Protein AF-A0A524PL23-F1 (afdb_monomer_lite)

Foldseek 3Di:
DVPPCADPVPRDNQKDWDFDWDFDQDCDPVRDTDRDIFGWTKMARPPPGDIDIDGDDPVVVVVVVVVVVD

Sequence (70 aa):
MKSSRQCPKCSSSQVVQLGGVTFNSKVYPSGFEDTSYSLVARYACTDCGYVEEYLEDPKELAHLKKTLER

Structure (mmCIF, N/CA/C/O backbone):
data_AF-A0A524PL23-F1
#
_entry.id   AF-A0A524PL23-F1
#
loop_
_atom_site.group_PDB
_atom_site.id
_atom_site.type_symbol
_atom_site.label_atom_id
_atom_site.label_alt_id
_atom_site.label_comp_id
_atom_site.label_asym_id
_atom_site.label_entity_id
_atom_site.label_seq_id
_atom_site.pdbx_PDB_ins_code
_atom_site.Cartn_x
_atom_site.Cartn_y
_atom_site.Cartn_z
_atom_site.occupancy
_atom_site.B_iso_or_equiv
_atom_site.auth_seq_id
_atom_site.auth_comp_id
_atom_site.auth_asym_id
_atom_site.auth_atom_id
_atom_site.pdbx_PDB_model_num
ATOM 1 N N . MET A 1 1 ? -1.099 2.344 6.782 1.00 90.31 1 MET A N 1
ATOM 2 C CA . MET A 1 1 ? -1.653 0.977 6.916 1.00 90.31 1 MET A CA 1
ATOM 3 C C . MET A 1 1 ? -0.612 -0.107 6.672 1.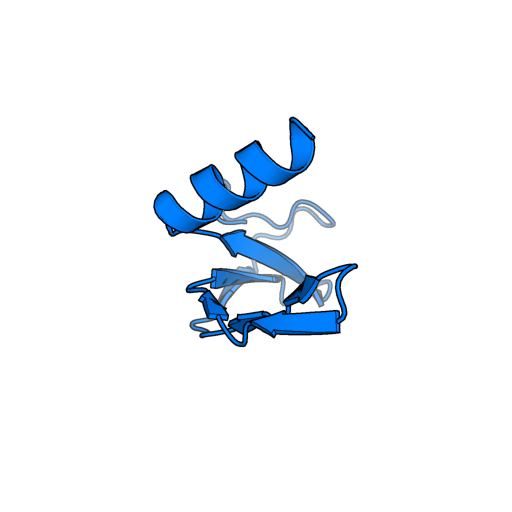00 90.31 1 MET A C 1
ATOM 5 O O . MET A 1 1 ? -0.545 -1.012 7.495 1.00 90.31 1 MET A O 1
ATOM 9 N N . LYS A 1 2 ? 0.240 -0.013 5.637 1.00 87.81 2 LYS A N 1
ATOM 10 C CA . LYS A 1 2 ? 1.283 -1.027 5.354 1.00 87.81 2 LYS A CA 1
ATOM 11 C C . LYS A 1 2 ? 2.204 -1.328 6.547 1.00 87.81 2 LYS A C 1
ATOM 13 O O . LYS A 1 2 ? 2.391 -2.487 6.896 1.00 87.81 2 LYS A O 1
ATOM 18 N N . SER A 1 3 ? 2.748 -0.293 7.190 1.00 88.19 3 SER A N 1
ATOM 19 C CA . SER A 1 3 ? 3.729 -0.455 8.278 1.00 88.19 3 SER A CA 1
ATOM 20 C C . SER A 1 3 ? 3.080 -0.566 9.661 1.00 88.19 3 SER A C 1
ATOM 22 O O . SER A 1 3 ? 3.435 -1.430 10.453 1.00 88.19 3 SER A O 1
ATOM 24 N N . SER A 1 4 ? 2.117 0.311 9.957 1.00 91.94 4 SER A N 1
ATOM 25 C CA . SER A 1 4 ? 1.503 0.438 11.286 1.00 91.94 4 SER A CA 1
ATOM 26 C C . SER A 1 4 ? 0.324 -0.505 11.532 1.00 91.94 4 SER A C 1
ATOM 28 O O . SER A 1 4 ? -0.123 -0.620 12.671 1.00 91.94 4 SER A O 1
ATOM 30 N N . ARG A 1 5 ? -0.231 -1.121 10.475 1.00 91.62 5 ARG A N 1
ATOM 31 C CA . ARG A 1 5 ? -1.518 -1.847 10.495 1.00 91.62 5 ARG A CA 1
ATOM 32 C C . ARG A 1 5 ? -2.678 -1.049 11.106 1.00 91.62 5 ARG A C 1
ATOM 34 O O . ARG A 1 5 ? -3.645 -1.620 11.594 1.00 91.62 5 ARG A O 1
ATOM 41 N N . GLN A 1 6 ? -2.582 0.277 11.058 1.00 96.38 6 GLN A N 1
ATOM 42 C CA . GLN A 1 6 ? -3.615 1.200 11.512 1.00 96.38 6 GLN A CA 1
ATOM 43 C C . GLN A 1 6 ? -3.924 2.208 10.410 1.00 96.38 6 GLN A C 1
ATOM 45 O O . GLN A 1 6 ? -3.040 2.604 9.635 1.00 96.38 6 GLN A O 1
ATOM 50 N N . CYS A 1 7 ? -5.189 2.604 10.335 1.00 96.25 7 CYS A N 1
ATOM 51 C CA . CYS A 1 7 ? -5.656 3.658 9.453 1.00 96.25 7 CYS A CA 1
ATOM 52 C C . CYS A 1 7 ? -5.124 5.015 9.943 1.00 96.25 7 CYS A C 1
ATOM 54 O O . CYS A 1 7 ? -5.431 5.397 11.068 1.00 96.25 7 CYS A O 1
ATOM 56 N N . PRO A 1 8 ? -4.383 5.792 9.133 1.00 95.38 8 PRO A N 1
ATOM 57 C CA . PRO A 1 8 ? -3.873 7.095 9.571 1.00 95.38 8 PRO A CA 1
ATOM 58 C C . PRO A 1 8 ? -4.968 8.166 9.687 1.00 95.38 8 PRO A C 1
ATOM 60 O O . PRO A 1 8 ? -4.734 9.210 10.284 1.00 95.38 8 PRO A O 1
ATOM 63 N N . LYS A 1 9 ? -6.155 7.929 9.109 1.00 96.50 9 LYS A N 1
ATOM 64 C CA . LYS A 1 9 ? -7.281 8.871 9.147 1.00 96.50 9 LYS A CA 1
ATOM 65 C C . LYS A 1 9 ? -8.088 8.764 10.442 1.00 96.50 9 LYS A C 1
ATOM 67 O O . LYS A 1 9 ? -8.490 9.784 10.986 1.00 96.50 9 LYS A O 1
ATOM 72 N N . CYS A 1 10 ? -8.378 7.544 10.898 1.00 96.94 10 CYS A N 1
ATOM 73 C CA . CYS A 1 10 ? -9.259 7.307 12.051 1.00 96.94 10 CYS A CA 1
ATOM 74 C C . CYS A 1 10 ? -8.629 6.465 13.169 1.00 96.94 10 CYS A C 1
ATOM 76 O O . CYS A 1 10 ? -9.313 6.140 14.134 1.00 96.94 10 CYS A O 1
ATOM 78 N N . SER A 1 11 ? -7.363 6.065 13.027 1.00 96.62 11 SER A N 1
ATOM 79 C CA . SER A 1 11 ? -6.620 5.214 13.971 1.00 96.62 11 SER A CA 1
ATOM 80 C C . SER A 1 11 ? -7.192 3.807 14.191 1.00 96.62 11 SER A C 1
ATOM 82 O O . SER A 1 11 ? -6.684 3.065 15.027 1.00 96.62 11 SER A O 1
ATOM 84 N N . SER A 1 12 ? -8.213 3.395 13.431 1.00 96.31 12 SER A N 1
ATOM 85 C CA . SER A 1 12 ? -8.747 2.033 13.505 1.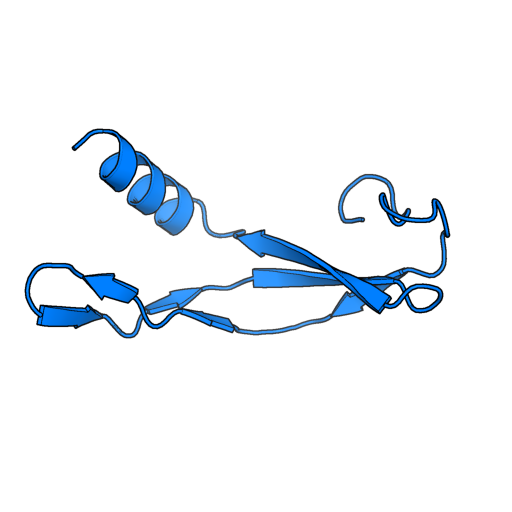00 96.31 12 SER A CA 1
ATOM 86 C C . SER A 1 12 ? -7.720 0.990 13.049 1.00 96.31 12 SER A C 1
ATOM 88 O O . SER A 1 12 ? -6.946 1.219 12.114 1.00 96.31 12 SER A O 1
ATOM 90 N N . SER A 1 13 ? -7.758 -0.182 13.686 1.00 96.12 13 SER A N 1
ATOM 91 C CA . SER A 1 13 ? -7.025 -1.390 13.297 1.00 96.12 13 SER A CA 1
ATOM 92 C C . SER A 1 13 ? -7.789 -2.281 12.310 1.00 96.12 13 SER A C 1
ATOM 94 O O . SER A 1 13 ? -7.239 -3.279 11.845 1.00 96.12 13 SER A O 1
ATOM 96 N N . GLN A 1 14 ? -9.035 -1.935 11.961 1.00 96.75 14 GLN A N 1
ATOM 97 C CA . GLN A 1 14 ? -9.83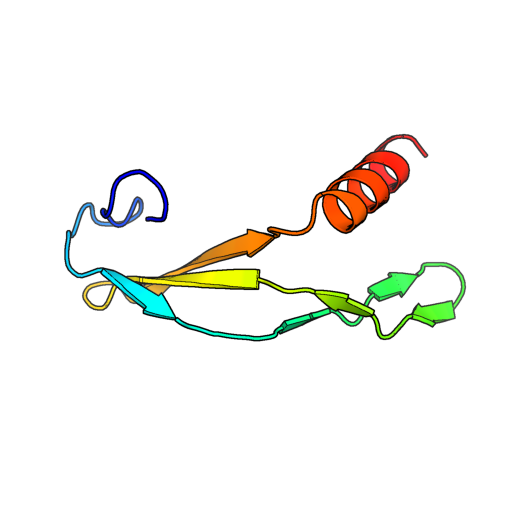8 -2.647 10.965 1.00 96.75 14 GLN A CA 1
ATOM 98 C C . GLN A 1 14 ? -9.380 -2.257 9.554 1.00 96.75 14 GLN A C 1
ATOM 100 O O . GLN A 1 14 ? -9.960 -1.398 8.881 1.00 96.75 14 GLN A O 1
ATOM 105 N N . VAL A 1 15 ? -8.256 -2.844 9.140 1.00 95.25 15 VAL A N 1
ATOM 106 C CA . VAL A 1 15 ? -7.609 -2.599 7.849 1.00 95.25 15 VAL A CA 1
ATOM 107 C C . VAL A 1 15 ? -7.399 -3.912 7.100 1.00 95.25 15 VAL A C 1
ATOM 109 O O . VAL A 1 15 ? -6.960 -4.906 7.676 1.00 95.25 15 VAL A O 1
ATOM 112 N N . VAL A 1 16 ? -7.685 -3.911 5.800 1.00 94.06 16 VAL A N 1
ATOM 113 C CA . VAL A 1 16 ? -7.510 -5.063 4.908 1.00 94.06 16 VAL A CA 1
ATOM 114 C C . VAL A 1 16 ? -6.527 -4.719 3.794 1.00 94.06 16 VAL A C 1
ATOM 116 O O . VAL A 1 16 ? -6.571 -3.626 3.228 1.00 94.06 16 VAL A O 1
ATOM 119 N N . GLN A 1 17 ? -5.628 -5.652 3.480 1.00 91.12 17 GLN A N 1
ATOM 120 C CA . GLN A 1 17 ? -4.793 -5.557 2.288 1.00 91.12 17 GLN A CA 1
ATOM 121 C C . GLN A 1 17 ? -5.598 -6.049 1.086 1.00 91.12 17 GLN A C 1
ATOM 123 O O . GLN A 1 17 ? -6.066 -7.186 1.056 1.00 91.12 17 GLN A O 1
ATOM 128 N N . LEU A 1 18 ? -5.757 -5.179 0.100 1.00 85.81 18 LEU A N 1
ATOM 129 C CA . LEU A 1 18 ? -6.389 -5.487 -1.168 1.00 85.81 18 LEU A CA 1
ATOM 130 C C . LEU A 1 18 ? -5.291 -5.895 -2.154 1.00 85.81 18 LEU A C 1
ATOM 132 O O . LEU A 1 18 ? -4.372 -5.124 -2.433 1.00 85.81 18 LEU A O 1
ATOM 136 N N . GLY A 1 19 ? -5.380 -7.116 -2.680 1.00 69.94 19 GLY A N 1
ATOM 137 C CA . GLY A 1 19 ? -4.597 -7.509 -3.848 1.00 69.94 19 GLY A CA 1
ATOM 138 C C . GLY A 1 19 ? -5.155 -6.805 -5.082 1.00 69.94 19 GLY A C 1
ATOM 139 O O . GLY A 1 19 ? -6.361 -6.857 -5.322 1.00 69.94 19 GLY A O 1
ATOM 140 N N . GLY A 1 20 ? -4.306 -6.133 -5.855 1.00 63.25 20 GLY A N 1
ATOM 141 C CA . GLY A 1 20 ? -4.742 -5.438 -7.059 1.00 63.25 20 GLY A CA 1
ATOM 142 C C . GLY A 1 20 ? -3.591 -5.156 -8.012 1.00 63.25 20 GLY A C 1
ATOM 143 O O . GLY A 1 20 ? -2.482 -4.834 -7.599 1.00 63.25 20 GLY A O 1
ATOM 144 N N . VAL A 1 21 ? -3.874 -5.274 -9.304 1.00 59.94 21 VAL A N 1
ATOM 145 C CA . VAL A 1 21 ? -3.069 -4.665 -10.363 1.00 59.94 21 VAL A CA 1
ATOM 146 C C . VAL A 1 21 ? -3.779 -3.365 -10.708 1.00 59.94 21 VAL A C 1
ATOM 148 O O . VAL A 1 21 ? -4.979 -3.398 -10.989 1.00 59.94 21 VAL A O 1
ATOM 151 N N . THR A 1 22 ? -3.084 -2.229 -10.650 1.00 61.38 22 THR A N 1
ATOM 152 C CA . THR A 1 22 ? -3.663 -0.968 -11.122 1.00 61.38 22 THR A CA 1
ATOM 153 C C . THR A 1 22 ? -3.164 -0.671 -12.527 1.00 61.38 22 THR A C 1
ATOM 155 O O . THR A 1 22 ? -1.995 -0.885 -12.859 1.00 61.38 22 THR A O 1
ATOM 158 N N . PHE A 1 23 ? -4.068 -0.174 -13.358 1.00 54.34 23 PHE A N 1
ATOM 159 C CA . PHE A 1 23 ? -3.734 0.330 -14.677 1.00 54.34 23 PHE A CA 1
ATOM 160 C C . PHE A 1 23 ? -3.406 1.808 -14.516 1.00 54.34 23 PHE A C 1
ATOM 162 O O . PHE A 1 23 ? -4.293 2.620 -14.263 1.00 54.34 23 PHE A O 1
ATOM 169 N N . ASN A 1 24 ? -2.130 2.155 -14.641 1.00 55.12 24 ASN A N 1
ATOM 170 C CA . ASN A 1 24 ? -1.719 3.548 -14.677 1.00 55.12 24 ASN A CA 1
ATOM 171 C C . ASN A 1 24 ? -1.693 3.994 -16.139 1.00 55.12 24 ASN A C 1
ATOM 173 O O . ASN A 1 24 ? -0.720 3.756 -16.850 1.00 55.12 24 ASN A O 1
ATOM 177 N N . SER A 1 25 ? -2.755 4.657 -16.598 1.00 49.34 25 SER A N 1
ATOM 178 C CA . SER A 1 25 ? -2.710 5.391 -17.863 1.00 49.34 25 SER A CA 1
ATOM 179 C C . SER A 1 25 ? -1.880 6.659 -17.653 1.00 49.34 25 SER A C 1
ATOM 181 O O . SER A 1 25 ? -2.363 7.637 -17.075 1.00 49.34 25 SER A O 1
ATOM 183 N N . LYS A 1 26 ? -0.612 6.649 -18.071 1.00 52.34 26 LYS A N 1
ATOM 184 C CA . LYS A 1 26 ? 0.214 7.860 -18.068 1.00 52.34 26 LYS A CA 1
ATOM 185 C C . LYS A 1 26 ? -0.045 8.628 -19.358 1.00 52.34 26 LYS A C 1
ATOM 187 O O . LYS A 1 26 ? 0.338 8.183 -20.436 1.00 52.34 26 LYS A O 1
ATOM 192 N N . VAL A 1 27 ? -0.676 9.793 -19.238 1.00 45.94 27 VAL A N 1
ATOM 193 C CA . VAL A 1 27 ? -0.762 10.764 -20.334 1.00 45.94 27 VAL A CA 1
ATOM 194 C C . VAL A 1 27 ? 0.504 11.611 -20.284 1.00 45.94 27 VAL A C 1
ATOM 196 O O . VAL A 1 27 ? 0.669 12.438 -19.385 1.00 45.94 27 VAL A O 1
ATOM 199 N N . TYR A 1 28 ? 1.432 11.386 -21.214 1.00 47.66 28 TYR A N 1
ATOM 200 C CA . TYR A 1 28 ? 2.611 12.237 -21.329 1.00 47.66 28 TYR A CA 1
ATOM 201 C C . TYR A 1 28 ? 2.234 13.554 -22.031 1.00 47.66 28 TYR A C 1
ATOM 203 O O . TYR A 1 28 ? 1.451 13.532 -22.983 1.00 47.66 28 TYR A O 1
ATOM 211 N N . PRO A 1 29 ? 2.834 14.702 -21.650 1.00 40.47 29 PRO A N 1
ATOM 212 C CA . PRO A 1 29 ? 2.555 16.003 -22.275 1.00 40.47 29 PRO A CA 1
ATOM 213 C C . PRO A 1 29 ? 2.810 16.058 -23.793 1.00 40.47 29 PRO A C 1
ATOM 215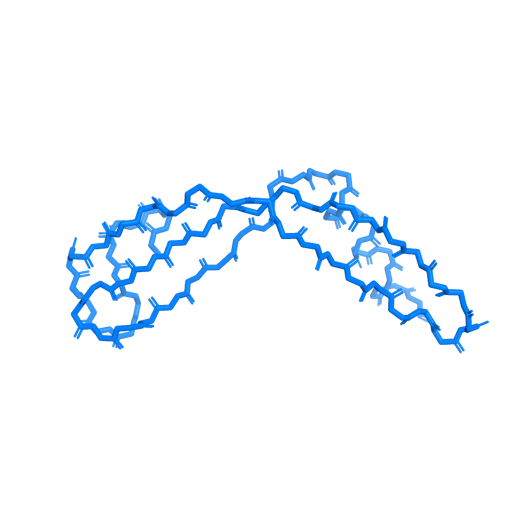 O O . PRO A 1 29 ? 2.412 17.014 -24.447 1.00 40.47 29 PRO A O 1
ATOM 218 N N . SER A 1 30 ? 3.484 15.051 -24.359 1.00 46.00 30 SER A N 1
ATOM 219 C CA . SER A 1 30 ? 3.798 14.916 -25.784 1.00 46.00 30 SER A CA 1
ATOM 220 C C . SER A 1 30 ? 2.773 14.104 -26.591 1.00 46.00 30 SER A C 1
ATOM 222 O O . SER A 1 30 ? 3.068 13.742 -27.726 1.00 46.00 30 SER A O 1
ATOM 224 N N . GLY A 1 31 ? 1.605 13.768 -26.026 1.00 40.56 31 GLY A N 1
ATOM 225 C CA . GLY A 1 31 ? 0.578 12.969 -26.715 1.00 40.56 31 GLY A CA 1
ATOM 226 C C . GLY A 1 31 ? 0.927 11.483 -26.861 1.00 40.56 31 GLY A C 1
ATOM 227 O O . GLY A 1 31 ? 0.293 10.777 -27.637 1.00 40.56 31 GLY A O 1
ATOM 228 N N . PHE A 1 32 ? 1.940 11.009 -26.129 1.00 38.44 32 PHE A N 1
ATOM 229 C CA . PHE A 1 32 ? 2.241 9.585 -26.004 1.00 38.44 32 PHE A CA 1
ATOM 230 C C . PHE A 1 32 ? 1.417 9.009 -24.851 1.00 38.44 32 PHE A C 1
ATOM 232 O O . PHE A 1 32 ? 1.509 9.490 -23.720 1.00 38.44 32 PHE A O 1
ATOM 239 N N . GLU A 1 33 ? 0.619 7.989 -25.141 1.00 45.78 33 GLU A N 1
ATOM 240 C CA . GLU A 1 33 ? -0.067 7.180 -24.138 1.00 45.78 33 GLU A CA 1
ATOM 241 C C . GLU A 1 33 ? 0.765 5.919 -23.922 1.00 45.78 33 GLU A C 1
ATOM 243 O O . GLU A 1 33 ? 0.793 5.033 -24.775 1.00 45.78 33 GLU A O 1
ATOM 248 N N . ASP A 1 34 ? 1.479 5.847 -22.798 1.00 54.16 34 ASP A N 1
ATOM 249 C CA . ASP A 1 34 ? 2.139 4.604 -22.402 1.00 54.16 34 ASP A CA 1
ATOM 250 C C . ASP A 1 34 ? 1.225 3.892 -21.405 1.00 54.16 34 ASP A C 1
ATOM 252 O O . ASP A 1 34 ? 0.988 4.361 -20.285 1.00 54.16 34 ASP A O 1
ATOM 256 N N . THR A 1 35 ? 0.651 2.772 -21.842 1.00 51.06 35 THR A N 1
ATOM 257 C CA . THR A 1 35 ? -0.180 1.925 -20.983 1.00 51.06 35 THR A CA 1
ATOM 258 C C . THR A 1 35 ? 0.742 0.987 -20.214 1.00 51.06 35 THR A C 1
ATOM 260 O O . THR A 1 35 ? 0.922 -0.177 -20.571 1.00 51.06 35 THR A O 1
ATOM 263 N N . SER A 1 36 ? 1.371 1.512 -19.163 1.00 59.72 36 SER A N 1
ATOM 264 C CA . SER A 1 36 ? 2.191 0.723 -18.243 1.00 59.72 36 SER A CA 1
ATOM 265 C C . SER A 1 36 ? 1.347 0.179 -17.089 1.00 59.72 36 SER A C 1
ATOM 267 O O . SER A 1 36 ? 0.521 0.892 -16.517 1.00 59.72 36 SER A O 1
ATOM 269 N N . TYR A 1 37 ? 1.581 -1.076 -16.718 1.00 55.91 37 TYR A N 1
ATOM 270 C CA . TYR A 1 37 ? 0.930 -1.716 -15.579 1.00 55.91 37 TYR A CA 1
ATOM 271 C C . TYR A 1 37 ? 1.857 -1.642 -14.378 1.00 55.91 37 TYR A C 1
ATOM 273 O O . TYR A 1 37 ? 2.991 -2.114 -14.450 1.00 55.91 37 TYR A O 1
ATOM 281 N N . SER A 1 38 ? 1.348 -1.095 -13.281 1.00 65.00 38 SER A N 1
ATOM 282 C CA . SER A 1 38 ? 2.092 -0.960 -12.036 1.00 65.00 38 SER A CA 1
ATOM 283 C C . SER A 1 38 ? 1.510 -1.912 -11.004 1.00 65.00 38 SER A C 1
ATOM 285 O O . SER A 1 38 ? 0.301 -1.912 -10.743 1.00 65.00 38 SER A O 1
ATOM 287 N N . LEU A 1 39 ? 2.366 -2.723 -10.387 1.00 66.69 39 LEU A N 1
ATOM 288 C CA . LEU A 1 39 ? 1.963 -3.491 -9.215 1.00 66.69 39 LEU A CA 1
ATOM 289 C C . LEU A 1 39 ? 1.856 -2.532 -8.028 1.00 66.69 39 LEU A C 1
ATOM 291 O O . LEU A 1 39 ? 2.842 -1.926 -7.604 1.00 66.69 39 LEU A O 1
ATOM 295 N N . VAL A 1 40 ? 0.636 -2.390 -7.511 1.00 78.44 40 VAL A N 1
ATOM 296 C CA . VAL A 1 40 ? 0.325 -1.494 -6.399 1.00 78.44 40 VAL A CA 1
ATOM 297 C C . VAL A 1 40 ? -0.258 -2.304 -5.259 1.00 78.44 40 VAL A C 1
ATOM 299 O O . VAL A 1 40 ? -1.303 -2.938 -5.395 1.00 78.44 40 VAL A O 1
ATOM 302 N N . ALA A 1 41 ? 0.397 -2.251 -4.104 1.00 84.31 41 ALA A N 1
ATOM 303 C CA . ALA A 1 41 ? -0.192 -2.763 -2.879 1.00 84.31 41 ALA A CA 1
ATOM 304 C C . ALA A 1 41 ? -1.208 -1.742 -2.360 1.00 84.31 41 ALA A C 1
ATOM 306 O O . ALA A 1 41 ? -0.849 -0.600 -2.062 1.00 84.31 41 ALA A O 1
ATOM 307 N N . ARG A 1 42 ? -2.470 -2.152 -2.225 1.00 90.25 42 ARG A N 1
ATOM 308 C CA . ARG A 1 42 ? -3.550 -1.296 -1.729 1.00 90.25 42 ARG A CA 1
ATOM 309 C C . ARG A 1 42 ? -4.011 -1.769 -0.354 1.00 90.25 42 ARG A C 1
ATOM 311 O O . ARG A 1 42 ? -4.094 -2.964 -0.089 1.00 90.25 42 ARG A O 1
ATOM 318 N N . TYR A 1 43 ? -4.325 -0.832 0.526 1.00 93.31 43 TYR A N 1
ATOM 319 C CA . TYR A 1 43 ? -4.871 -1.096 1.855 1.00 93.31 43 TYR A CA 1
ATOM 320 C C . TYR A 1 43 ? -6.137 -0.275 2.041 1.00 93.31 43 TYR A C 1
ATOM 322 O O . TYR A 1 43 ? -6.148 0.901 1.691 1.00 93.31 43 TYR A O 1
ATOM 330 N N . ALA A 1 44 ? -7.184 -0.869 2.603 1.00 94.94 44 ALA A N 1
ATOM 331 C CA . ALA A 1 44 ? -8.441 -0.187 2.881 1.00 94.94 44 ALA A CA 1
ATOM 332 C C . ALA A 1 44 ? -8.818 -0.320 4.358 1.00 94.94 44 ALA A C 1
ATOM 334 O O . ALA A 1 44 ? -8.733 -1.404 4.933 1.00 94.94 44 ALA A O 1
ATOM 335 N N . CYS A 1 45 ? -9.259 0.778 4.966 1.00 97.12 45 CYS A N 1
ATOM 336 C CA . CYS A 1 45 ? -9.869 0.785 6.289 1.00 97.12 45 CYS A CA 1
ATOM 337 C C . CYS A 1 45 ? -11.372 0.539 6.162 1.00 97.12 45 CYS A C 1
ATOM 339 O O . CYS A 1 45 ? -12.075 1.320 5.518 1.00 97.12 45 CYS A O 1
ATOM 341 N N . THR A 1 46 ? -11.873 -0.509 6.810 1.00 96.12 46 THR A N 1
ATOM 342 C CA . THR A 1 46 ? -13.288 -0.894 6.720 1.00 96.12 46 THR A CA 1
ATOM 343 C C . THR A 1 46 ? -14.203 -0.034 7.588 1.00 96.12 46 THR A C 1
ATOM 345 O O . THR A 1 46 ? -15.402 -0.013 7.345 1.00 96.12 46 THR A O 1
ATOM 348 N N . ASP A 1 47 ? -13.654 0.726 8.541 1.00 97.75 47 ASP A N 1
ATOM 349 C CA . ASP A 1 47 ? -14.453 1.582 9.430 1.00 97.75 47 ASP A CA 1
ATOM 350 C C . ASP A 1 47 ? -14.717 2.976 8.849 1.00 97.75 47 ASP A C 1
ATOM 352 O O . ASP A 1 47 ? -15.783 3.548 9.052 1.00 97.75 47 ASP A O 1
ATOM 356 N N . CYS A 1 48 ? -13.742 3.561 8.143 1.00 96.69 48 CYS A N 1
ATOM 357 C CA . CYS A 1 48 ? -13.845 4.944 7.650 1.00 96.69 48 CYS A CA 1
ATOM 358 C C . CYS A 1 48 ? -13.697 5.095 6.130 1.00 96.69 48 CYS A C 1
ATOM 360 O O . CYS A 1 48 ? -13.705 6.226 5.630 1.00 96.69 48 CYS A O 1
ATOM 362 N N . GLY A 1 49 ? -13.494 3.984 5.416 1.00 94.62 49 GLY A N 1
ATOM 363 C CA . GLY A 1 49 ? -13.359 3.935 3.959 1.00 94.62 49 GLY A CA 1
ATOM 364 C C . GLY A 1 49 ? -12.067 4.534 3.399 1.00 94.62 49 GLY A C 1
ATOM 365 O O . GLY A 1 49 ? -11.948 4.687 2.189 1.00 94.62 49 GLY A O 1
ATOM 366 N N . TYR A 1 50 ? -11.102 4.910 4.244 1.00 96.19 50 TYR A N 1
ATOM 367 C CA . TYR A 1 50 ? -9.817 5.430 3.775 1.00 96.19 50 TYR A CA 1
ATOM 368 C C . TYR A 1 50 ? -9.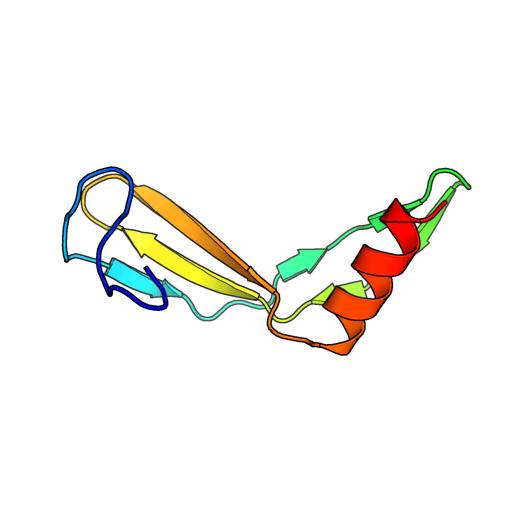003 4.335 3.078 1.00 96.19 50 TYR A C 1
ATOM 370 O O . TYR A 1 50 ? -8.942 3.207 3.568 1.00 96.19 50 TYR A O 1
ATOM 378 N N . VAL A 1 51 ? -8.362 4.682 1.962 1.00 92.94 51 VAL A N 1
ATOM 379 C CA . VAL A 1 51 ? -7.557 3.770 1.144 1.00 92.94 51 VAL A CA 1
ATOM 380 C C . VAL A 1 51 ? -6.160 4.357 0.961 1.00 92.94 51 VAL A C 1
ATOM 382 O O . VAL A 1 51 ? -6.019 5.548 0.696 1.00 92.94 51 VAL A O 1
ATOM 385 N N . GLU A 1 52 ? -5.136 3.517 1.091 1.00 91.44 52 GLU A N 1
ATOM 386 C CA . GLU A 1 52 ? -3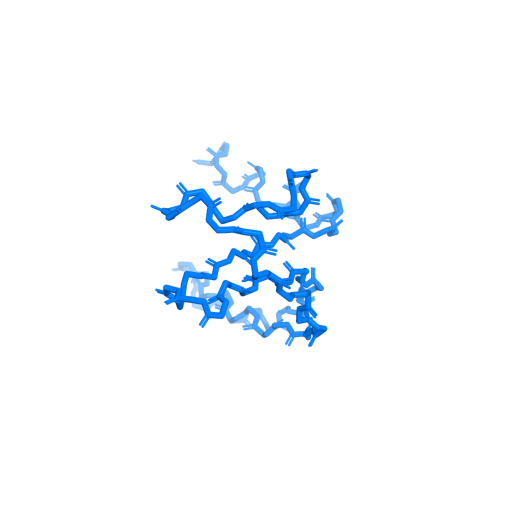.748 3.841 0.748 1.00 91.44 52 GLU A CA 1
ATOM 387 C C . GLU A 1 52 ? -3.242 2.921 -0.349 1.00 91.44 52 GLU A C 1
ATOM 389 O O . GLU A 1 52 ? -3.578 1.736 -0.392 1.00 91.44 52 GLU A O 1
ATOM 394 N N . GLU A 1 53 ? -2.367 3.463 -1.184 1.00 89.25 53 GLU A N 1
ATOM 395 C CA . GLU A 1 53 ? -1.754 2.773 -2.307 1.00 89.25 53 GLU A CA 1
ATOM 396 C C . GLU A 1 53 ? -0.242 2.959 -2.266 1.00 89.25 53 GLU A C 1
ATOM 398 O O . GLU A 1 53 ? 0.256 4.058 -2.019 1.00 89.25 53 GLU A O 1
ATOM 403 N N . TYR A 1 54 ? 0.491 1.877 -2.510 1.00 85.69 54 TYR A N 1
ATOM 404 C CA . TYR A 1 54 ? 1.946 1.865 -2.522 1.00 85.69 54 TYR A CA 1
ATOM 405 C C . TYR A 1 54 ? 2.442 1.280 -3.837 1.00 85.69 54 TYR A C 1
ATOM 407 O O . TYR A 1 54 ? 2.155 0.125 -4.148 1.00 85.69 54 TYR A O 1
ATOM 415 N N . LEU A 1 55 ? 3.230 2.061 -4.574 1.00 84.88 55 LEU A N 1
ATOM 416 C CA . LEU A 1 55 ? 4.042 1.546 -5.671 1.00 84.88 55 LEU A CA 1
ATOM 417 C C . LEU A 1 55 ? 5.181 0.715 -5.084 1.00 84.88 55 LEU A C 1
ATOM 419 O O . LEU A 1 55 ? 5.937 1.205 -4.241 1.00 84.88 55 LEU A O 1
ATOM 423 N N . GLU A 1 56 ? 5.283 -0.542 -5.508 1.00 80.31 56 GLU A N 1
ATOM 424 C CA . GLU A 1 56 ? 6.283 -1.466 -4.966 1.00 80.31 56 GLU A CA 1
ATOM 425 C C . GLU A 1 56 ? 7.454 -1.723 -5.916 1.00 80.31 56 GLU A C 1
ATOM 427 O O . GLU A 1 56 ? 8.499 -2.168 -5.449 1.00 80.31 56 GLU A O 1
ATOM 432 N N . ASP A 1 57 ? 7.328 -1.409 -7.212 1.00 82.44 57 ASP A N 1
ATOM 433 C CA . ASP A 1 57 ? 8.401 -1.629 -8.186 1.00 82.44 57 ASP A CA 1
ATOM 434 C C . ASP A 1 57 ? 9.488 -0.535 -8.091 1.00 82.44 57 ASP A C 1
ATOM 436 O O . ASP A 1 57 ? 9.241 0.629 -8.439 1.00 82.44 57 ASP A O 1
ATOM 440 N N . PRO A 1 58 ? 10.732 -0.879 -7.693 1.00 85.06 58 PRO A N 1
ATOM 441 C CA . PRO A 1 58 ? 11.834 0.077 -7.645 1.00 85.06 58 PRO A CA 1
ATOM 442 C C . PRO A 1 58 ? 12.138 0.737 -8.996 1.00 85.06 58 PRO A C 1
ATOM 444 O O . PRO A 1 58 ? 12.600 1.880 -9.025 1.00 85.06 58 PRO A O 1
ATOM 447 N N . LYS A 1 59 ? 11.888 0.052 -10.122 1.00 82.19 59 LYS A N 1
ATOM 448 C CA . LYS A 1 59 ? 12.098 0.611 -11.467 1.00 82.19 59 LYS A CA 1
ATOM 449 C C . LYS A 1 59 ? 11.111 1.732 -11.760 1.00 82.19 59 LYS A C 1
ATOM 451 O O . LYS A 1 59 ? 11.507 2.764 -12.301 1.00 82.19 59 LYS A O 1
ATOM 456 N N . GLU A 1 60 ? 9.851 1.560 -11.372 1.00 78.69 60 GLU A N 1
ATOM 457 C CA . GLU A 1 60 ? 8.832 2.597 -11.528 1.00 78.69 60 GLU A CA 1
ATOM 458 C C . GLU A 1 60 ? 9.110 3.798 -10.631 1.00 78.69 60 GLU A C 1
ATOM 460 O O . GLU A 1 60 ? 9.026 4.935 -11.097 1.00 78.69 60 GLU A O 1
ATOM 465 N N . LEU A 1 61 ? 9.526 3.566 -9.383 1.00 84.69 61 LEU A N 1
ATOM 466 C CA . LEU A 1 61 ? 9.946 4.640 -8.479 1.00 84.69 61 LEU A CA 1
ATOM 467 C C . LEU A 1 61 ? 11.136 5.426 -9.052 1.00 84.69 61 LEU A C 1
ATOM 469 O O . LEU A 1 61 ? 11.134 6.659 -9.032 1.00 84.69 61 LEU A O 1
ATOM 473 N N . ALA A 1 62 ? 12.128 4.736 -9.623 1.00 85.88 62 ALA A N 1
ATOM 474 C CA . ALA A 1 62 ? 13.259 5.378 -10.291 1.00 85.88 62 ALA A CA 1
ATOM 475 C C . ALA A 1 62 ? 12.824 6.191 -11.522 1.00 85.88 62 ALA A C 1
ATOM 477 O O . ALA A 1 62 ? 13.344 7.282 -11.757 1.00 85.88 62 ALA A O 1
ATOM 478 N N . HIS A 1 63 ? 11.862 5.691 -12.300 1.00 81.50 63 HIS A N 1
ATOM 479 C CA . HIS A 1 63 ? 11.300 6.415 -13.440 1.00 81.50 63 HIS A CA 1
ATOM 480 C C . HIS A 1 63 ? 10.526 7.673 -13.007 1.00 81.50 63 HIS A C 1
ATOM 482 O O . HIS A 1 63 ? 10.711 8.740 -13.594 1.00 81.50 63 HIS A O 1
ATOM 488 N N . LEU A 1 64 ? 9.708 7.581 -11.952 1.00 81.06 64 LEU A N 1
ATOM 489 C CA . LEU A 1 64 ? 8.995 8.731 -11.386 1.00 81.06 64 LEU A CA 1
ATOM 490 C C . LEU A 1 64 ? 9.965 9.804 -10.888 1.00 81.06 64 LEU A C 1
ATOM 492 O O . LEU A 1 64 ? 9.770 10.980 -11.183 1.00 81.06 64 LEU A O 1
ATOM 496 N N . LYS A 1 65 ? 11.052 9.406 -10.216 1.00 83.94 65 LYS A N 1
ATOM 497 C CA . LYS A 1 65 ? 12.078 10.344 -9.743 1.00 83.94 65 LYS A CA 1
ATOM 498 C C . LYS A 1 65 ? 12.671 11.181 -10.882 1.00 83.94 65 LYS A C 1
ATOM 500 O O . LYS A 1 65 ? 12.757 12.396 -10.752 1.00 83.94 65 LYS A O 1
ATOM 505 N N . LYS A 1 66 ? 12.988 10.559 -12.022 1.00 83.06 66 LYS A N 1
ATOM 506 C CA . LYS A 1 66 ? 13.511 11.268 -13.207 1.00 83.06 66 LYS A CA 1
ATOM 507 C C . LYS A 1 66 ? 12.532 12.294 -13.787 1.00 83.06 66 LYS A C 1
ATOM 509 O O . LYS A 1 66 ? 12.964 13.233 -14.441 1.00 83.06 66 LYS A O 1
ATOM 514 N N . THR A 1 67 ? 11.226 12.117 -13.573 1.00 76.94 67 THR A N 1
ATOM 515 C CA . THR A 1 67 ? 10.205 13.067 -14.051 1.00 76.94 67 THR A CA 1
ATOM 516 C C . THR A 1 67 ? 10.218 14.367 -13.241 1.00 76.94 67 THR A C 1
ATOM 518 O O . THR A 1 67 ? 9.890 15.412 -13.786 1.00 76.94 67 THR A O 1
ATOM 521 N N . LEU A 1 68 ? 10.622 14.317 -11.966 1.00 76.00 68 LEU A N 1
ATOM 522 C CA . LEU A 1 68 ? 10.726 15.492 -11.089 1.00 76.00 68 LEU A CA 1
ATOM 523 C C . LEU A 1 68 ? 12.002 16.317 -11.323 1.00 76.00 68 LEU A C 1
ATOM 525 O O . LEU A 1 68 ? 12.058 17.473 -10.925 1.00 76.00 68 LEU A O 1
ATOM 529 N N . GLU A 1 69 ? 13.032 15.719 -11.923 1.00 74.50 69 GLU A N 1
ATOM 530 C CA . GLU A 1 69 ? 14.335 16.352 -12.195 1.00 74.50 69 GLU A CA 1
ATOM 531 C C . GLU A 1 69 ? 14.365 17.107 -13.543 1.00 74.50 69 GLU A C 1
ATOM 533 O O . GLU A 1 69 ? 15.428 17.549 -13.979 1.00 74.50 69 GLU A O 1
ATOM 538 N N . ARG A 1 70 ? 13.214 17.226 -14.216 1.00 56.66 70 ARG A N 1
ATOM 539 C CA . ARG A 1 70 ? 13.038 17.855 -15.532 1.00 56.66 70 ARG A CA 1
ATOM 540 C C . ARG A 1 70 ? 12.408 19.236 -15.419 1.00 56.66 70 ARG A C 1
ATOM 542 O O . ARG A 1 70 ? 12.771 20.083 -16.262 1.00 56.66 70 ARG A O 1
#

pLDDT: mean 78.05, std 18.11, range [38.44, 97.75]

Secondary structure (DSSP, 8-state):
-TTTSS-TTT--S-EEEEP-EEEEEEE-TTS-EEEEEEEEEEEEETTT--EEEEE--HHHHHHHHHHHT-

Radius of gyration: 14.96 Å; chains: 1; bounding box: 29×25×41 Å